Protein AF-A0A7J9H6I4-F1 (afdb_monomer_lite)

Sequence (127 aa):
MHTVRYFDGKTYEWVGISRQPNIIGKVKRTLGQFTPAQWDKDEWHPLLGPMRFVQVLSLCIVFLTVELNTFFLKFCLWIPPRNPVIVYRLILWWLIAIPTIREYNSYLQDREKSWSILLAFPCNLHC

Structure (mmCIF, N/CA/C/O backbone):
data_AF-A0A7J9H6I4-F1
#
_entry.id   AF-A0A7J9H6I4-F1
#
loop_
_atom_site.group_PDB
_atom_site.id
_atom_site.type_symbol
_atom_site.label_atom_id
_atom_site.label_alt_id
_atom_site.label_comp_id
_atom_site.label_asym_id
_atom_site.label_entity_id
_atom_site.label_seq_id
_atom_site.pdbx_PDB_ins_code
_atom_site.Cartn_x
_atom_site.Cartn_y
_atom_site.Cartn_z
_atom_site.occupancy
_atom_site.B_iso_or_equiv
_atom_site.auth_seq_id
_atom_site.auth_comp_id
_atom_site.auth_asym_id
_atom_site.auth_atom_id
_atom_site.pdbx_PDB_model_num
ATOM 1 N N . MET A 1 1 ? -1.060 -2.311 19.186 1.00 50.25 1 MET A N 1
ATOM 2 C CA . MET A 1 1 ? 0.062 -1.405 18.841 1.00 50.25 1 MET A CA 1
ATOM 3 C C . MET A 1 1 ? 0.120 -0.243 19.831 1.00 50.25 1 MET A C 1
ATOM 5 O O . MET A 1 1 ? -0.903 0.392 20.059 1.00 50.25 1 MET A O 1
ATOM 9 N N . HIS A 1 2 ? 1.280 0.021 20.443 1.00 58.66 2 HIS A N 1
ATOM 10 C CA . HIS A 1 2 ? 1.442 1.091 21.446 1.00 58.66 2 HIS A CA 1
ATOM 11 C C . HIS A 1 2 ? 1.433 2.505 20.846 1.00 58.66 2 HIS A C 1
ATOM 13 O O . HIS A 1 2 ? 0.939 3.430 21.482 1.00 58.66 2 HIS A O 1
ATOM 19 N N . THR A 1 3 ? 1.917 2.666 19.613 1.00 65.19 3 THR A N 1
ATOM 20 C CA . THR A 1 3 ? 1.934 3.945 18.886 1.00 65.19 3 THR A CA 1
ATOM 21 C C . THR A 1 3 ? 0.527 4.431 18.553 1.00 65.19 3 THR A C 1
ATOM 23 O O . THR A 1 3 ? 0.214 5.588 18.795 1.00 65.19 3 THR A O 1
ATOM 26 N N . VAL A 1 4 ? -0.359 3.538 18.104 1.00 63.16 4 VAL A N 1
ATOM 27 C CA . VAL A 1 4 ? -1.762 3.881 17.823 1.00 63.16 4 VAL A CA 1
ATOM 28 C C . VAL A 1 4 ? -2.471 4.366 19.089 1.00 63.16 4 VAL A C 1
ATOM 30 O O . VAL A 1 4 ? -3.096 5.414 19.051 1.00 63.16 4 VAL A O 1
ATOM 33 N N . ARG A 1 5 ? -2.275 3.702 20.245 1.00 61.12 5 ARG A N 1
ATOM 34 C CA . ARG A 1 5 ? -2.812 4.168 21.546 1.00 61.12 5 ARG A CA 1
ATOM 35 C C . ARG A 1 5 ? -2.235 5.514 21.998 1.00 61.12 5 ARG A C 1
ATOM 37 O O . ARG A 1 5 ? -2.900 6.228 22.732 1.00 61.12 5 ARG A O 1
ATOM 44 N N . TYR A 1 6 ? -1.007 5.848 21.599 1.00 64.12 6 TYR A N 1
ATOM 45 C CA . TYR A 1 6 ? -0.381 7.136 21.918 1.00 64.12 6 TYR A CA 1
ATOM 46 C C . TYR A 1 6 ? -1.003 8.298 21.126 1.00 64.12 6 TYR A C 1
ATOM 48 O O . TYR A 1 6 ? -1.068 9.419 21.632 1.00 64.12 6 TYR A O 1
ATOM 56 N N . PHE A 1 7 ? -1.475 8.024 19.906 1.00 63.31 7 PHE A N 1
ATOM 57 C CA . PHE A 1 7 ? -2.174 8.986 19.051 1.00 63.31 7 PHE A CA 1
ATOM 58 C C . PHE A 1 7 ? -3.706 8.981 19.225 1.00 63.31 7 PHE A C 1
ATOM 60 O O . PHE A 1 7 ? -4.370 9.896 18.741 1.00 63.31 7 PHE A O 1
ATOM 67 N N . ASP A 1 8 ? -4.260 7.988 19.926 1.00 59.12 8 ASP A N 1
ATOM 68 C CA . ASP A 1 8 ? -5.689 7.833 20.225 1.00 59.12 8 ASP A CA 1
ATOM 69 C C . ASP A 1 8 ? -6.115 8.876 21.281 1.00 59.12 8 ASP A C 1
ATOM 71 O O . ASP A 1 8 ? -6.071 8.642 22.488 1.00 59.12 8 ASP A O 1
ATOM 75 N N . GLY A 1 9 ? -6.457 10.081 20.821 1.00 56.75 9 GLY A N 1
ATOM 76 C CA . GLY A 1 9 ? -7.221 11.064 21.589 1.00 56.75 9 GLY A CA 1
ATOM 77 C C . GLY A 1 9 ? -6.460 11.805 22.690 1.00 56.75 9 GLY A C 1
ATOM 78 O O . GLY A 1 9 ? -6.724 11.638 23.879 1.00 56.75 9 GLY A O 1
ATOM 79 N N . LYS A 1 10 ? -5.607 12.763 22.311 1.00 58.50 10 LYS A N 1
ATOM 80 C CA . LYS A 1 10 ? -5.409 13.936 23.180 1.00 58.50 10 LYS A CA 1
ATOM 81 C C . LYS A 1 10 ? -6.640 14.828 23.023 1.00 58.50 10 LYS A C 1
ATOM 83 O O . LYS A 1 10 ? -6.856 15.383 21.953 1.00 58.50 10 LYS A O 1
ATOM 88 N N . THR A 1 11 ? -7.443 14.979 24.071 1.00 56.41 11 THR A N 1
ATOM 89 C CA . THR A 1 11 ? -8.536 15.961 24.102 1.00 56.41 11 THR A CA 1
ATOM 90 C C . THR A 1 11 ? -7.945 17.364 23.966 1.00 56.41 11 THR A C 1
ATOM 92 O O . THR A 1 11 ? -7.254 17.851 24.865 1.00 56.41 11 THR A O 1
ATOM 95 N N . TYR A 1 12 ? -8.153 18.002 22.815 1.00 56.16 12 TYR A N 1
ATOM 96 C CA . TYR A 1 12 ? -7.680 19.359 22.565 1.00 56.16 12 TYR A CA 1
ATOM 97 C C . TYR A 1 12 ? -8.689 20.363 23.128 1.00 56.16 12 TYR A C 1
ATOM 99 O O . TYR A 1 12 ? -9.798 20.483 22.617 1.00 56.16 12 TYR A O 1
ATOM 107 N N . GLU A 1 13 ? -8.298 21.120 24.155 1.00 58.62 13 GLU A N 1
ATOM 108 C CA . GLU A 1 13 ? -9.064 22.299 24.560 1.00 58.62 13 GLU A CA 1
ATOM 109 C C . GLU A 1 13 ? -8.889 23.419 23.526 1.00 58.62 13 GLU A C 1
ATOM 111 O O . GLU A 1 13 ? -7.771 23.881 23.238 1.00 58.62 13 GLU A O 1
ATOM 116 N N . TRP A 1 14 ? -10.012 23.861 22.963 1.00 56.34 14 TRP A N 1
ATOM 117 C CA . TRP A 1 14 ? -10.101 24.971 22.019 1.00 56.34 14 TRP A CA 1
ATOM 118 C C . TRP A 1 14 ? -9.984 26.310 22.757 1.00 56.34 14 TRP A C 1
ATOM 120 O O . TRP A 1 14 ? -10.953 27.039 22.933 1.00 56.34 14 TRP A O 1
ATOM 130 N N . VAL A 1 15 ? -8.777 26.640 23.215 1.00 61.78 15 VAL A N 1
ATOM 131 C CA . VAL A 1 15 ? -8.458 27.974 23.747 1.00 61.78 15 VAL A CA 1
ATOM 132 C C . VAL A 1 15 ? -7.918 28.883 22.640 1.00 61.78 15 VAL A C 1
ATOM 134 O O . VAL A 1 15 ? -7.150 28.444 21.782 1.00 61.78 15 VAL A O 1
ATOM 137 N N . GLY A 1 16 ? -8.308 30.161 22.665 1.00 60.78 16 GLY A N 1
ATOM 138 C CA . GLY A 1 16 ? -7.893 31.159 21.677 1.00 60.78 16 GLY A CA 1
ATOM 139 C C . GLY A 1 16 ? -6.370 31.336 21.582 1.00 60.78 16 GLY A C 1
ATOM 140 O O . GLY A 1 16 ? -5.650 31.271 22.579 1.00 60.78 16 GLY A O 1
ATOM 141 N N . ILE A 1 17 ? -5.885 31.606 20.364 1.00 61.41 17 ILE A N 1
ATOM 142 C CA . ILE A 1 17 ? -4.462 31.785 20.005 1.00 61.41 17 ILE A CA 1
ATOM 143 C C . ILE A 1 17 ? -3.736 32.847 20.846 1.00 61.41 17 ILE A C 1
ATOM 145 O O . ILE A 1 17 ? -2.522 32.752 21.030 1.00 61.41 17 ILE A O 1
ATOM 149 N N . SER A 1 18 ? -4.465 33.822 21.392 1.00 62.88 18 SER A N 1
ATOM 150 C CA . SER A 1 18 ? -3.914 34.894 22.228 1.00 62.88 18 SER A CA 1
ATOM 151 C C . SER A 1 18 ? -3.435 34.426 23.605 1.00 62.88 18 SER A C 1
ATOM 153 O O . SER A 1 18 ? -2.590 35.086 24.201 1.00 62.88 18 SER A O 1
ATOM 155 N N . ARG A 1 19 ? -3.925 33.285 24.112 1.00 64.38 19 ARG A N 1
ATOM 156 C CA . ARG A 1 19 ? -3.569 32.765 25.445 1.00 64.38 19 ARG A CA 1
ATOM 157 C C . ARG A 1 19 ? -2.311 31.888 25.475 1.00 64.38 19 ARG A C 1
ATOM 159 O O . ARG A 1 19 ? -1.923 31.475 26.560 1.00 64.38 19 ARG A O 1
ATOM 166 N N . GLN A 1 20 ? -1.678 31.582 24.336 1.00 61.81 20 GLN A N 1
ATOM 167 C CA . GLN A 1 20 ? -0.499 30.701 24.289 1.00 61.81 20 GLN A CA 1
ATOM 168 C C . GLN A 1 20 ? 0.812 31.519 24.266 1.00 61.81 20 GLN A C 1
ATOM 170 O O . GLN A 1 20 ? 1.167 32.044 23.207 1.00 61.81 20 GLN A O 1
ATOM 175 N N . PRO A 1 21 ? 1.569 31.603 25.380 1.00 64.81 21 PRO A N 1
ATOM 176 C CA . PRO A 1 21 ? 2.763 32.452 25.471 1.00 64.81 21 PRO A CA 1
ATOM 177 C C . PRO A 1 21 ? 3.995 31.860 24.770 1.00 64.81 21 PRO A C 1
ATOM 179 O O . PRO A 1 21 ? 4.954 32.576 24.504 1.00 64.81 21 PRO A O 1
ATOM 182 N N . ASN A 1 22 ? 3.991 30.558 24.459 1.00 72.88 22 ASN A N 1
ATOM 183 C CA . ASN A 1 22 ? 5.185 29.844 24.011 1.00 72.88 22 ASN A CA 1
ATOM 184 C C . ASN A 1 22 ? 5.139 29.494 22.512 1.00 72.88 22 ASN A C 1
ATOM 186 O O . ASN A 1 22 ? 4.183 28.870 22.042 1.00 72.88 22 ASN A O 1
ATOM 190 N N . ILE A 1 23 ? 6.201 29.832 21.767 1.00 73.62 23 ILE A N 1
ATOM 191 C CA . ILE A 1 23 ? 6.340 29.571 20.315 1.00 73.62 23 ILE A CA 1
ATOM 192 C C . ILE A 1 23 ? 6.273 28.064 20.013 1.00 73.62 23 ILE A C 1
ATOM 194 O O . ILE A 1 23 ? 5.608 27.644 19.066 1.00 73.62 23 ILE A O 1
ATOM 198 N N . ILE A 1 24 ? 6.851 27.235 20.887 1.00 71.88 24 ILE A N 1
ATOM 199 C CA . ILE A 1 24 ? 6.780 25.765 20.810 1.00 71.88 24 ILE A CA 1
ATOM 200 C C . ILE A 1 24 ? 5.321 25.279 20.883 1.00 71.88 24 ILE A C 1
ATOM 202 O O . ILE A 1 24 ? 4.928 24.338 20.193 1.00 71.88 24 ILE A O 1
ATOM 206 N N . GLY A 1 25 ? 4.481 25.962 21.667 1.00 70.88 25 GLY A N 1
ATOM 207 C CA . GLY A 1 25 ? 3.053 25.671 21.784 1.00 70.88 25 GLY A CA 1
ATOM 208 C C . GLY A 1 25 ? 2.240 26.044 20.540 1.00 70.88 25 GLY A C 1
ATOM 209 O O . GLY A 1 25 ? 1.176 25.459 20.333 1.00 70.88 25 GLY A O 1
ATOM 210 N N . LYS A 1 26 ? 2.733 26.979 19.712 1.00 73.88 26 LYS A N 1
ATOM 211 C CA . LYS A 1 26 ? 2.143 27.323 18.407 1.00 73.88 26 LYS A CA 1
ATOM 212 C C . LYS A 1 26 ? 2.505 26.274 17.356 1.00 73.88 26 LYS A C 1
ATOM 214 O O . LYS A 1 26 ? 1.605 25.708 16.746 1.00 73.88 26 LYS A O 1
ATOM 219 N N . VAL A 1 27 ? 3.789 25.923 17.239 1.00 76.94 27 VAL A N 1
ATOM 220 C CA . VAL A 1 27 ? 4.269 24.893 16.295 1.00 76.94 27 VAL A CA 1
ATOM 221 C C . VAL A 1 27 ? 3.628 23.533 16.578 1.00 76.94 27 VAL A C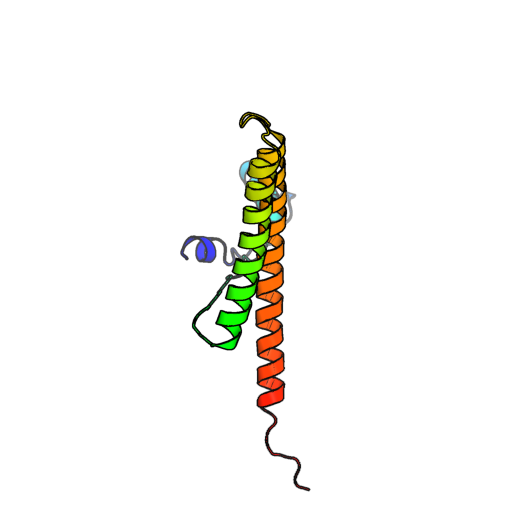 1
ATOM 223 O O . VAL A 1 27 ? 3.145 22.873 15.662 1.00 76.94 27 VAL A O 1
ATOM 226 N N . LYS A 1 28 ? 3.517 23.138 17.853 1.00 73.19 28 LYS A N 1
ATOM 227 C CA . LYS A 1 28 ? 2.846 21.889 18.245 1.00 73.19 28 LYS A CA 1
ATOM 228 C C . LYS A 1 28 ? 1.364 21.849 17.844 1.00 73.19 28 LYS A C 1
ATOM 230 O O . LYS A 1 28 ? 0.855 20.774 17.543 1.00 73.19 28 LYS A O 1
ATOM 235 N N . ARG A 1 29 ? 0.672 22.996 17.823 1.00 70.88 29 ARG A N 1
ATOM 236 C CA . ARG A 1 29 ? -0.724 23.090 17.359 1.00 70.88 29 ARG A CA 1
ATOM 237 C C . ARG A 1 29 ? -0.828 23.010 15.844 1.00 70.88 29 ARG A C 1
ATOM 239 O O . ARG A 1 29 ? -1.669 22.268 15.359 1.00 70.88 29 ARG A O 1
ATOM 246 N N . THR A 1 30 ? 0.042 23.705 15.116 1.00 74.12 30 THR A N 1
ATOM 247 C CA . THR A 1 30 ? 0.092 23.620 13.650 1.00 74.12 30 THR A CA 1
ATOM 248 C C . THR A 1 30 ? 0.378 22.188 13.199 1.00 74.12 30 THR A C 1
ATOM 250 O O . THR A 1 30 ? -0.339 21.653 12.365 1.00 74.12 30 THR A O 1
ATOM 253 N N . LEU A 1 31 ? 1.340 21.508 13.829 1.00 73.81 31 LEU A N 1
ATOM 254 C CA . LEU A 1 31 ? 1.617 20.092 13.557 1.00 73.81 31 LEU A CA 1
ATOM 255 C C . LEU A 1 31 ? 0.445 19.173 13.944 1.00 73.81 31 LEU A C 1
ATOM 257 O O . LEU A 1 31 ? 0.176 18.190 13.257 1.00 73.81 31 LEU A O 1
ATOM 261 N N . GLY A 1 32 ? -0.285 19.513 15.010 1.00 68.44 32 GLY A N 1
ATOM 262 C CA . GLY A 1 32 ? -1.508 18.815 15.407 1.00 68.44 32 GLY A CA 1
ATOM 263 C C . GLY A 1 32 ? -2.680 19.006 14.439 1.00 68.44 32 GLY A C 1
ATOM 264 O O . GLY A 1 32 ? -3.520 18.126 14.366 1.00 68.44 32 GLY A O 1
ATOM 265 N N . GLN A 1 33 ? -2.731 20.100 13.673 1.00 68.00 33 GLN A N 1
ATOM 266 C CA . GLN A 1 33 ? -3.747 20.311 12.630 1.00 68.00 33 GLN A CA 1
ATOM 267 C C . GLN A 1 33 ? -3.466 19.488 11.368 1.00 68.00 33 GLN A C 1
ATOM 269 O O . GLN A 1 33 ? -4.397 19.077 10.685 1.00 68.00 33 GLN A O 1
ATOM 274 N N . PHE A 1 34 ? -2.190 19.228 11.070 1.00 66.44 34 PHE A N 1
ATOM 275 C CA . PHE A 1 34 ? -1.786 18.345 9.972 1.00 66.44 34 PHE A CA 1
ATOM 276 C C . PHE A 1 34 ? -1.847 16.856 10.336 1.00 66.44 34 PHE A C 1
ATOM 278 O O . PHE A 1 34 ? -1.695 16.005 9.463 1.00 66.44 34 PHE A O 1
ATOM 285 N N . THR A 1 35 ? -2.071 16.533 11.611 1.00 68.50 35 THR A N 1
ATOM 286 C CA . THR A 1 35 ? -2.239 15.157 12.082 1.00 68.50 35 THR A CA 1
ATOM 287 C C . THR A 1 35 ? -3.732 14.893 12.299 1.00 68.50 35 THR A C 1
ATOM 289 O O . THR A 1 35 ? -4.389 15.702 12.953 1.00 68.50 35 THR A O 1
ATOM 292 N N . PRO A 1 36 ? -4.303 13.794 11.779 1.00 64.31 36 PRO A N 1
ATOM 293 C CA . PRO A 1 36 ? -5.716 13.488 11.984 1.00 64.31 36 PRO A CA 1
ATOM 294 C C . PRO A 1 36 ? -6.045 13.342 13.479 1.00 64.31 36 PRO A C 1
ATOM 296 O O . PRO A 1 36 ? -5.243 12.825 14.257 1.00 64.31 36 PRO A O 1
ATOM 299 N N . ALA A 1 37 ? -7.238 13.803 13.874 1.00 63.53 37 ALA A N 1
ATOM 300 C CA . ALA A 1 37 ? -7.689 13.835 15.271 1.00 63.53 37 ALA A CA 1
ATOM 301 C C . ALA A 1 37 ? -7.836 12.440 15.904 1.00 63.53 37 ALA A C 1
ATOM 303 O O . ALA A 1 37 ? -7.747 12.295 17.122 1.00 63.53 37 ALA A O 1
ATOM 304 N N . GLN A 1 38 ? -8.036 11.422 15.071 1.00 62.56 38 GLN A N 1
ATOM 305 C CA . GLN A 1 38 ? -8.090 10.024 15.457 1.00 62.56 38 GLN A CA 1
ATOM 306 C C . GLN A 1 38 ? -7.309 9.219 14.421 1.00 62.56 38 GLN A C 1
ATOM 308 O O . GLN A 1 38 ? -7.519 9.368 13.217 1.00 62.56 38 GLN A O 1
ATOM 313 N N . TRP A 1 39 ? -6.398 8.374 14.894 1.00 63.69 39 TRP A N 1
ATOM 314 C CA . TRP A 1 39 ? -5.751 7.370 14.060 1.00 63.69 39 TRP A CA 1
ATOM 315 C C . TRP A 1 39 ? -6.574 6.096 14.142 1.00 63.69 39 TRP A C 1
ATOM 317 O O . TRP A 1 39 ? -6.640 5.471 15.200 1.00 63.69 39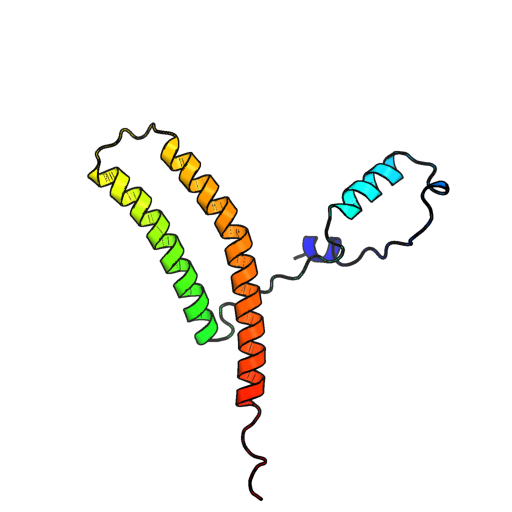 TRP A O 1
ATOM 327 N N . ASP A 1 40 ? -7.232 5.744 13.040 1.00 65.19 40 ASP A N 1
ATOM 328 C CA . ASP A 1 40 ? -8.085 4.562 13.015 1.00 65.19 40 ASP A CA 1
ATOM 329 C C . ASP A 1 40 ? -7.260 3.280 13.175 1.00 65.19 40 ASP A C 1
ATOM 331 O O . ASP A 1 40 ? -6.146 3.160 12.648 1.00 65.19 40 ASP A O 1
ATOM 335 N N . LYS A 1 41 ? -7.792 2.325 13.941 1.00 64.00 41 LYS A N 1
ATOM 336 C CA . LYS A 1 41 ? -7.132 1.037 14.172 1.00 64.00 41 LYS A CA 1
ATOM 337 C C . LYS A 1 41 ? -7.391 0.158 12.956 1.00 64.00 41 LYS A C 1
ATOM 339 O O . LYS A 1 41 ? -8.441 -0.465 12.855 1.00 64.00 41 LYS A O 1
ATOM 344 N N . ASP A 1 42 ? -6.419 0.099 12.049 1.00 64.50 42 ASP A N 1
ATOM 345 C CA . ASP A 1 42 ? -6.462 -0.794 10.888 1.00 64.50 42 ASP A CA 1
ATOM 346 C C . ASP A 1 42 ? -6.334 -2.265 11.348 1.00 64.50 42 ASP A C 1
ATOM 348 O O . ASP A 1 42 ? -5.256 -2.864 11.338 1.00 64.50 42 ASP A O 1
ATOM 352 N N . GLU A 1 43 ? -7.438 -2.855 11.811 1.00 72.56 43 GLU A N 1
ATOM 353 C CA . GLU A 1 43 ? -7.533 -4.266 12.199 1.00 72.56 43 GLU A CA 1
ATOM 354 C C . GLU A 1 43 ? -7.852 -5.133 10.973 1.00 72.56 43 GLU A C 1
ATOM 356 O O . GLU A 1 43 ? -8.973 -5.155 10.468 1.00 72.56 43 GLU A O 1
ATOM 361 N N . TRP A 1 44 ? -6.841 -5.849 10.474 1.00 68.31 44 TRP A N 1
ATOM 362 C CA . TRP A 1 44 ? -6.926 -6.595 9.210 1.00 68.31 44 TRP A CA 1
ATOM 363 C C . TRP A 1 44 ? -7.451 -8.025 9.326 1.00 68.31 44 TRP A C 1
ATOM 365 O O . TRP A 1 44 ? -7.847 -8.592 8.316 1.00 68.31 44 TRP A O 1
ATOM 375 N N . HIS A 1 45 ? -7.443 -8.619 10.526 1.00 71.44 45 HIS A N 1
ATOM 376 C CA . HIS A 1 45 ? -8.098 -9.896 10.853 1.00 71.44 45 HIS A CA 1
ATOM 377 C C . HIS A 1 45 ? -8.233 -10.922 9.687 1.00 71.44 45 HIS A C 1
ATOM 379 O O . HIS A 1 45 ? -9.335 -11.410 9.413 1.00 71.44 45 HIS A O 1
ATOM 385 N N . PRO A 1 46 ? -7.130 -11.283 8.993 1.00 64.50 46 PRO A N 1
ATOM 386 C CA . PRO A 1 46 ? -7.194 -11.925 7.672 1.00 64.50 46 PRO A CA 1
ATOM 387 C C . PRO A 1 46 ? -7.646 -13.391 7.715 1.00 64.50 46 PRO A C 1
ATOM 389 O O . PRO A 1 46 ? -8.084 -13.935 6.706 1.00 64.50 46 PRO A O 1
ATOM 392 N N . LEU A 1 47 ? -7.548 -14.031 8.884 1.00 69.50 47 LEU A N 1
ATOM 393 C CA . LEU A 1 47 ? -7.871 -15.445 9.101 1.00 69.50 47 LEU A CA 1
ATOM 394 C C . LEU A 1 47 ? -9.229 -15.663 9.783 1.00 69.50 47 LEU A C 1
ATOM 396 O O . LEU A 1 47 ? -9.625 -16.803 9.998 1.00 69.50 47 LEU A O 1
ATOM 400 N N . LEU A 1 48 ? -9.949 -14.591 10.130 1.00 69.81 48 LEU A N 1
ATOM 401 C CA . LEU A 1 48 ? -11.221 -14.685 10.859 1.00 69.81 48 LEU A CA 1
ATOM 402 C C . LEU A 1 48 ? -12.399 -15.142 9.980 1.00 69.81 48 LEU A C 1
ATOM 404 O O . LEU A 1 48 ? -13.463 -15.444 10.508 1.00 69.81 48 LEU A O 1
ATOM 408 N N . GLY A 1 49 ? -12.214 -15.258 8.659 1.00 75.12 49 GLY A N 1
ATOM 409 C CA . GLY A 1 49 ? -13.210 -15.854 7.771 1.00 75.12 49 GLY A CA 1
ATOM 410 C C . GLY A 1 49 ? -12.634 -16.301 6.420 1.00 75.12 49 GLY A C 1
ATOM 411 O O . GLY A 1 49 ? -11.774 -15.613 5.866 1.00 75.12 49 GLY A O 1
ATOM 412 N N . PRO A 1 50 ? -13.123 -17.415 5.841 1.00 76.75 50 PRO A N 1
ATOM 413 C CA . PRO A 1 50 ? -12.612 -17.949 4.576 1.00 76.75 50 PRO A CA 1
ATOM 414 C C . PRO A 1 50 ? -12.805 -16.980 3.397 1.00 76.75 50 PRO A C 1
ATOM 416 O O . PRO A 1 50 ? -11.922 -16.860 2.553 1.00 76.75 50 PRO A O 1
ATOM 419 N N . MET A 1 51 ? -13.909 -16.223 3.364 1.00 77.38 51 MET A N 1
ATOM 420 C CA . MET A 1 51 ? -14.149 -15.211 2.321 1.00 77.38 51 MET A CA 1
ATOM 421 C C . MET A 1 51 ? -13.184 -14.023 2.414 1.00 77.38 51 MET A C 1
ATOM 423 O O . MET A 1 51 ? -12.694 -13.554 1.388 1.00 77.38 51 MET A O 1
ATOM 427 N N . ARG A 1 52 ? -12.850 -13.579 3.635 1.00 77.31 52 ARG A N 1
ATOM 428 C CA . ARG A 1 52 ? -11.845 -12.528 3.857 1.00 77.31 52 ARG A CA 1
ATOM 429 C C . ARG A 1 52 ? -10.469 -12.977 3.379 1.00 77.31 52 ARG A C 1
ATOM 431 O O . ARG A 1 52 ? -9.780 -12.220 2.702 1.00 77.31 52 ARG A O 1
ATOM 438 N N . PHE A 1 53 ? -10.101 -14.225 3.663 1.00 83.31 53 PHE A N 1
ATOM 439 C CA . PHE A 1 53 ? -8.831 -14.783 3.209 1.00 83.31 53 PHE A CA 1
ATOM 440 C C . PHE A 1 53 ? -8.711 -14.766 1.679 1.00 83.31 53 PHE A C 1
ATOM 442 O O . PHE A 1 53 ? -7.699 -14.305 1.156 1.00 83.31 53 PHE A O 1
ATOM 449 N N . VAL A 1 54 ? -9.757 -15.180 0.953 1.00 84.56 54 VAL A N 1
ATOM 450 C CA . VAL A 1 54 ? -9.770 -15.152 -0.522 1.00 84.56 54 VAL A CA 1
ATOM 451 C C . VAL A 1 54 ? -9.651 -13.723 -1.067 1.00 84.56 54 VAL A C 1
ATOM 453 O O . VAL A 1 54 ? -8.906 -13.497 -2.017 1.00 84.56 54 VAL A O 1
ATOM 456 N N . GLN A 1 55 ? -10.326 -12.749 -0.452 1.00 83.12 55 GLN A N 1
ATOM 457 C CA . GLN A 1 55 ? -10.281 -11.339 -0.865 1.00 83.12 55 GLN A CA 1
ATOM 458 C C . GLN A 1 55 ? -8.913 -10.681 -0.639 1.00 83.12 55 GLN A C 1
ATOM 460 O O . GLN A 1 55 ? -8.480 -9.849 -1.443 1.00 83.12 55 GLN A O 1
ATOM 465 N N . VAL A 1 56 ? -8.228 -11.030 0.451 1.00 85.81 56 VAL A N 1
ATOM 466 C CA . VAL A 1 56 ? -6.853 -10.575 0.708 1.00 85.81 56 VAL A CA 1
ATOM 467 C C . VAL A 1 56 ? -5.888 -11.281 -0.246 1.00 85.81 56 VAL A C 1
ATOM 469 O O . VAL A 1 56 ? -5.032 -10.634 -0.848 1.00 85.81 56 VAL A O 1
ATOM 472 N N . LEU A 1 57 ? -6.074 -12.586 -0.464 1.00 88.44 57 LEU A N 1
ATOM 473 C CA . LEU A 1 57 ? -5.262 -13.375 -1.387 1.00 88.44 57 LEU A CA 1
ATOM 474 C C . LEU A 1 57 ? -5.353 -12.845 -2.825 1.00 88.44 57 LEU A C 1
ATOM 476 O O . LEU A 1 57 ? -4.325 -12.718 -3.489 1.00 88.44 57 LEU A O 1
ATOM 480 N N . SER A 1 58 ? -6.546 -12.470 -3.297 1.00 87.31 58 SER A N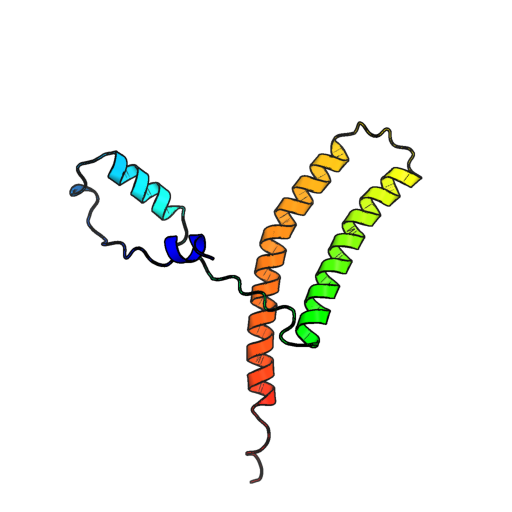 1
ATOM 481 C CA . SER A 1 58 ? -6.705 -11.871 -4.627 1.00 87.31 58 SER A CA 1
ATOM 482 C C . SER A 1 58 ? -5.960 -10.542 -4.757 1.00 87.31 58 SER A C 1
ATOM 484 O O . SER A 1 58 ? -5.343 -10.296 -5.792 1.00 87.31 58 SER A O 1
ATOM 486 N N . LEU A 1 59 ? -5.950 -9.712 -3.705 1.00 87.81 59 LEU A N 1
ATOM 487 C CA . LEU A 1 59 ? -5.182 -8.463 -3.698 1.00 87.81 59 LEU A CA 1
ATOM 488 C C . LEU A 1 59 ? -3.675 -8.747 -3.796 1.00 87.81 59 LEU A C 1
ATOM 490 O O . LEU A 1 59 ? -2.989 -8.130 -4.612 1.00 87.81 59 LEU A O 1
ATOM 494 N N . CYS A 1 60 ? -3.168 -9.725 -3.039 1.00 87.88 60 CYS A N 1
ATOM 495 C CA . CYS A 1 60 ? -1.767 -10.146 -3.117 1.00 87.88 60 CYS A CA 1
ATOM 496 C C . CYS A 1 60 ? -1.387 -10.652 -4.518 1.00 87.88 60 CYS A C 1
ATOM 498 O O . CYS A 1 60 ? -0.338 -10.274 -5.037 1.00 87.88 60 CYS A O 1
ATOM 500 N N . ILE A 1 61 ? -2.239 -11.462 -5.156 1.00 91.00 61 ILE A N 1
ATOM 501 C CA . ILE A 1 61 ? -1.985 -12.002 -6.502 1.00 91.00 61 ILE A CA 1
ATOM 502 C C . ILE A 1 61 ? -1.901 -10.882 -7.544 1.00 91.00 61 ILE A C 1
ATOM 504 O O . ILE A 1 61 ? -1.002 -10.903 -8.387 1.00 91.00 61 ILE A O 1
ATOM 508 N N . VAL A 1 62 ? -2.795 -9.889 -7.489 1.00 88.88 62 VAL A N 1
ATOM 509 C CA . VAL A 1 62 ? -2.772 -8.748 -8.420 1.00 88.88 62 VAL A CA 1
ATOM 510 C C . VAL A 1 62 ? -1.469 -7.960 -8.272 1.00 88.88 62 VAL A C 1
ATOM 512 O O . VAL A 1 62 ? -0.802 -7.699 -9.275 1.00 88.88 62 VAL A O 1
ATOM 515 N N . PHE A 1 63 ? -1.058 -7.648 -7.039 1.00 85.38 63 PHE A N 1
ATOM 516 C CA . PHE A 1 63 ? 0.208 -6.953 -6.782 1.00 85.38 63 PHE A CA 1
ATOM 517 C C . PHE A 1 63 ? 1.419 -7.740 -7.288 1.00 85.38 63 PHE A C 1
ATOM 519 O O . PHE A 1 63 ? 2.231 -7.202 -8.043 1.00 85.38 63 PHE A O 1
ATOM 526 N N . LEU A 1 64 ? 1.497 -9.030 -6.954 1.00 88.06 64 LEU A N 1
ATOM 527 C CA . LEU A 1 64 ? 2.577 -9.909 -7.407 1.00 88.06 64 LEU A CA 1
ATOM 528 C C . LEU A 1 64 ? 2.616 -10.025 -8.933 1.00 88.06 64 LEU A C 1
ATOM 530 O O . LEU A 1 64 ? 3.695 -10.063 -9.517 1.00 88.06 64 LEU A O 1
ATOM 534 N N . THR A 1 65 ? 1.460 -10.022 -9.598 1.00 88.31 65 THR A N 1
ATOM 535 C CA . THR A 1 65 ? 1.384 -10.056 -11.065 1.00 88.31 65 THR A CA 1
ATOM 536 C C . THR A 1 65 ? 1.925 -8.768 -11.686 1.00 88.31 65 THR A C 1
ATOM 538 O O . THR A 1 65 ? 2.649 -8.827 -12.681 1.00 88.31 65 THR A O 1
ATOM 541 N N . VAL A 1 66 ? 1.615 -7.599 -11.114 1.00 84.81 66 VAL A N 1
ATOM 542 C CA . VAL A 1 66 ? 2.142 -6.304 -11.586 1.00 84.81 66 VAL A CA 1
ATOM 543 C C . VAL A 1 66 ? 3.660 -6.240 -11.420 1.00 84.81 66 VAL A C 1
ATOM 545 O O . VAL A 1 66 ? 4.365 -5.800 -12.339 1.00 84.81 66 VAL A O 1
ATOM 548 N N . GLU A 1 67 ? 4.177 -6.710 -10.286 1.00 82.00 67 GLU A N 1
ATOM 549 C CA . GLU A 1 67 ? 5.617 -6.795 -10.043 1.00 82.00 67 GLU A CA 1
ATOM 550 C C . GLU A 1 67 ? 6.284 -7.768 -11.018 1.00 82.00 67 GLU A C 1
ATOM 552 O O . GLU A 1 67 ? 7.214 -7.378 -11.732 1.00 82.00 67 GLU A O 1
ATOM 557 N N . LEU A 1 68 ? 5.751 -8.986 -11.147 1.00 84.69 68 LEU A N 1
ATOM 558 C CA . LEU A 1 68 ? 6.277 -10.016 -12.039 1.00 84.69 68 LEU A CA 1
ATOM 559 C C . LEU A 1 68 ? 6.292 -9.556 -13.500 1.00 84.69 68 LEU A C 1
ATOM 561 O O . LEU A 1 68 ? 7.304 -9.735 -14.173 1.00 84.69 68 LEU A O 1
ATOM 565 N N . ASN A 1 69 ? 5.236 -8.892 -13.981 1.00 80.88 69 ASN A N 1
ATOM 566 C CA . ASN A 1 69 ? 5.200 -8.331 -15.337 1.00 80.88 69 ASN A CA 1
ATOM 567 C C . ASN A 1 69 ? 6.337 -7.327 -15.577 1.00 80.88 69 ASN A C 1
ATOM 569 O O . ASN A 1 69 ? 6.930 -7.292 -16.654 1.00 80.88 69 ASN A O 1
ATOM 573 N N . THR A 1 70 ? 6.674 -6.519 -14.568 1.00 73.88 70 THR A N 1
ATOM 574 C CA . THR A 1 70 ? 7.784 -5.553 -14.648 1.00 73.88 70 THR A CA 1
ATOM 575 C C . THR A 1 70 ? 9.130 -6.255 -14.798 1.00 73.88 70 THR A C 1
ATOM 577 O O . THR A 1 70 ? 9.966 -5.831 -15.600 1.00 73.88 70 THR A O 1
ATOM 580 N N . PHE A 1 71 ? 9.333 -7.338 -14.047 1.00 71.06 71 PHE A N 1
ATOM 581 C CA . PHE A 1 71 ? 10.549 -8.144 -14.125 1.00 71.06 71 PHE A CA 1
ATOM 582 C C . PHE A 1 71 ? 10.631 -8.943 -15.430 1.00 71.06 71 PHE A C 1
ATOM 584 O O . PHE A 1 71 ? 11.702 -9.019 -16.033 1.00 71.06 71 PHE A O 1
ATOM 591 N N . PHE A 1 72 ? 9.505 -9.471 -15.906 1.00 70.62 72 PHE A N 1
ATOM 592 C CA . PHE A 1 72 ? 9.436 -10.285 -17.116 1.00 70.62 72 PHE A CA 1
ATOM 593 C C . PHE A 1 72 ? 9.719 -9.465 -18.383 1.00 70.62 72 PHE A C 1
ATOM 595 O O . PHE A 1 72 ? 10.547 -9.855 -19.204 1.00 70.62 72 PHE A O 1
ATOM 602 N N . LEU A 1 73 ? 9.132 -8.267 -18.499 1.00 68.00 73 LEU A N 1
ATOM 603 C CA . LEU A 1 73 ? 9.413 -7.334 -19.600 1.00 68.00 73 LEU A CA 1
ATOM 604 C C . LEU A 1 73 ? 10.890 -6.899 -19.629 1.00 68.00 73 LEU A C 1
ATOM 606 O O . LEU A 1 73 ? 11.464 -6.746 -20.706 1.00 68.00 73 LEU A O 1
ATOM 610 N N . LYS A 1 74 ? 11.533 -6.753 -18.460 1.00 65.94 74 LYS A N 1
ATOM 611 C CA . LYS A 1 74 ? 12.976 -6.470 -18.364 1.00 65.94 74 LYS A CA 1
ATOM 612 C C . LYS A 1 74 ? 13.826 -7.637 -18.881 1.00 65.94 74 LYS A C 1
ATOM 614 O O . LYS A 1 74 ? 14.851 -7.391 -19.513 1.00 65.94 74 LYS A O 1
ATOM 619 N N . PHE A 1 75 ? 13.407 -8.875 -18.611 1.00 64.62 75 PHE A N 1
ATOM 620 C CA . PHE A 1 75 ? 14.099 -10.087 -19.054 1.00 64.62 75 PHE A CA 1
ATOM 621 C C . PHE A 1 75 ? 13.991 -10.284 -20.573 1.00 64.62 75 PHE A C 1
ATOM 623 O O . PHE A 1 75 ? 15.008 -10.490 -21.231 1.00 64.62 75 PHE A O 1
ATOM 630 N N . CYS A 1 76 ? 12.792 -10.145 -21.150 1.00 68.81 76 CYS A N 1
ATOM 631 C CA . CYS A 1 76 ? 12.590 -10.305 -22.595 1.00 68.81 76 CYS A CA 1
ATOM 632 C C . CYS A 1 76 ? 13.236 -9.193 -23.437 1.00 68.81 76 CYS A C 1
ATOM 634 O O . CYS A 1 76 ? 13.658 -9.460 -24.558 1.00 68.81 76 CYS A O 1
ATOM 636 N N . LEU A 1 77 ? 13.320 -7.958 -22.926 1.00 66.88 77 LEU A N 1
ATOM 637 C CA . LEU A 1 77 ? 13.789 -6.804 -23.705 1.00 66.88 77 LEU A CA 1
ATOM 638 C C . LEU A 1 77 ? 15.310 -6.544 -23.598 1.00 66.88 77 LEU A C 1
ATOM 640 O O . LEU A 1 77 ? 15.776 -5.528 -24.100 1.00 66.88 77 LEU A O 1
ATOM 644 N N . TRP A 1 78 ? 16.089 -7.428 -22.951 1.00 65.19 78 TRP A N 1
ATOM 645 C CA . TRP A 1 78 ? 17.551 -7.299 -22.749 1.00 65.19 78 TRP A CA 1
ATOM 646 C C . TRP A 1 78 ? 17.991 -5.870 -22.348 1.00 65.19 78 TRP A C 1
ATOM 648 O O . TRP A 1 78 ? 18.987 -5.330 -22.827 1.00 65.19 78 TRP A O 1
ATOM 658 N N . ILE A 1 79 ? 17.228 -5.196 -21.479 1.00 63.94 79 ILE A N 1
ATOM 659 C CA . ILE A 1 79 ? 17.569 -3.831 -21.059 1.00 63.94 79 ILE A CA 1
ATOM 660 C C . ILE A 1 79 ? 18.684 -3.892 -19.996 1.00 63.94 79 ILE A C 1
ATOM 662 O O . ILE A 1 79 ? 18.539 -4.616 -19.003 1.00 63.94 79 ILE A O 1
ATOM 666 N N . PRO A 1 80 ? 19.784 -3.119 -20.127 1.00 61.91 80 PRO A N 1
ATOM 667 C CA . PRO A 1 80 ? 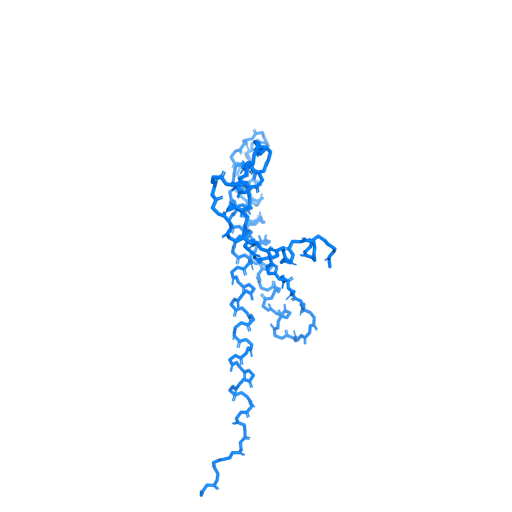20.855 -3.127 -19.139 1.00 61.91 80 PRO A CA 1
ATOM 668 C C . PRO A 1 80 ? 20.323 -2.695 -17.756 1.00 61.91 80 PRO A C 1
ATOM 670 O O . PRO A 1 80 ? 19.500 -1.777 -17.656 1.00 61.91 80 PRO A O 1
ATOM 673 N N . PRO A 1 81 ? 20.782 -3.328 -16.660 1.00 59.25 81 PRO A N 1
ATOM 674 C CA . PRO A 1 81 ? 20.173 -3.230 -15.329 1.00 59.25 81 PRO A CA 1
ATOM 675 C C . PRO A 1 81 ? 20.268 -1.851 -14.653 1.00 59.25 81 PRO A C 1
ATOM 677 O O . PRO A 1 81 ? 19.673 -1.671 -13.594 1.00 59.25 81 PRO A O 1
ATOM 680 N N . ARG A 1 82 ? 20.962 -0.882 -15.263 1.00 61.06 82 ARG A N 1
ATOM 681 C CA . ARG A 1 82 ? 21.237 0.464 -14.726 1.00 61.06 82 ARG A CA 1
ATOM 682 C C . ARG A 1 82 ? 20.176 1.527 -15.043 1.00 61.06 82 ARG A C 1
ATOM 684 O O . ARG A 1 82 ? 20.386 2.694 -14.735 1.00 61.06 82 ARG A O 1
ATOM 691 N N . ASN A 1 83 ? 19.055 1.152 -15.655 1.00 67.62 83 ASN A N 1
ATOM 692 C CA . ASN A 1 83 ? 18.018 2.110 -16.036 1.00 67.62 83 ASN A CA 1
ATOM 693 C C . ASN A 1 83 ? 17.113 2.489 -14.842 1.00 67.62 83 ASN A C 1
ATOM 695 O O . ASN A 1 83 ? 16.398 1.624 -14.327 1.00 67.62 83 ASN A O 1
ATOM 699 N N . PRO A 1 84 ? 17.072 3.772 -14.425 1.00 73.31 84 PRO A N 1
ATOM 700 C CA . PRO A 1 84 ? 16.323 4.216 -13.244 1.00 73.31 84 PRO A CA 1
ATOM 701 C C . PRO A 1 84 ? 14.797 4.185 -13.432 1.00 73.31 84 PRO A C 1
ATOM 703 O O . PRO A 1 84 ? 14.055 4.249 -12.458 1.00 73.31 84 PRO A O 1
ATOM 706 N N . VAL A 1 85 ? 14.309 4.021 -14.667 1.00 77.62 85 VAL A N 1
ATOM 707 C CA . VAL A 1 85 ? 12.875 3.954 -15.010 1.00 77.62 85 VAL A CA 1
ATOM 708 C C . VAL A 1 85 ? 12.132 2.879 -14.208 1.00 77.62 85 VAL A C 1
ATOM 710 O O . VAL A 1 85 ? 11.007 3.101 -13.766 1.00 77.62 85 VAL A O 1
ATOM 713 N N . ILE A 1 86 ? 12.773 1.733 -13.956 1.00 76.44 86 ILE A N 1
ATOM 714 C CA . ILE A 1 86 ? 12.177 0.644 -13.166 1.00 76.44 86 ILE A CA 1
ATOM 715 C C . ILE A 1 86 ? 12.015 1.059 -11.698 1.00 76.44 86 ILE A C 1
ATOM 717 O O . ILE A 1 86 ? 10.998 0.747 -11.085 1.00 76.44 86 ILE A O 1
ATOM 721 N N . VAL A 1 87 ? 12.987 1.795 -11.153 1.00 79.88 87 VAL A N 1
ATOM 722 C CA . VAL A 1 87 ? 12.957 2.286 -9.768 1.00 79.88 87 VAL A CA 1
ATOM 723 C C . VAL A 1 87 ? 11.868 3.344 -9.606 1.00 79.88 87 VAL A C 1
ATOM 725 O O . VAL A 1 87 ? 11.064 3.248 -8.683 1.00 79.88 87 VAL A O 1
ATOM 728 N N . TYR A 1 88 ? 11.773 4.297 -10.540 1.00 85.12 88 TYR A N 1
ATOM 729 C CA . TYR A 1 88 ? 10.694 5.290 -10.541 1.00 85.12 88 TYR A CA 1
ATOM 730 C C . TYR A 1 88 ? 9.315 4.638 -10.627 1.00 85.12 88 TYR A C 1
ATOM 732 O O . TYR A 1 88 ? 8.409 5.024 -9.891 1.00 85.12 88 TYR A O 1
ATOM 740 N N . ARG A 1 89 ? 9.167 3.611 -11.474 1.00 84.19 89 ARG A N 1
ATOM 741 C CA . ARG A 1 89 ? 7.932 2.831 -11.554 1.00 84.19 89 ARG A CA 1
ATOM 742 C C . ARG A 1 89 ? 7.614 2.171 -10.208 1.00 84.19 89 ARG A C 1
ATOM 744 O O . ARG A 1 89 ? 6.490 2.314 -9.743 1.00 84.19 89 ARG A O 1
ATOM 751 N N . LEU A 1 90 ? 8.571 1.490 -9.574 1.00 83.12 90 LEU A N 1
ATOM 752 C CA . LEU A 1 90 ? 8.361 0.832 -8.276 1.00 83.12 90 LEU A CA 1
ATOM 753 C C . LEU A 1 90 ? 7.901 1.821 -7.198 1.00 83.12 90 LEU A C 1
ATOM 755 O O . LEU A 1 90 ? 6.942 1.544 -6.486 1.00 83.12 90 LEU A O 1
ATOM 759 N N . ILE A 1 91 ? 8.548 2.987 -7.118 1.00 86.75 91 ILE A N 1
ATOM 760 C CA . ILE A 1 91 ? 8.194 4.037 -6.154 1.00 86.75 91 ILE A CA 1
ATOM 761 C C . ILE A 1 91 ? 6.777 4.553 -6.418 1.00 86.75 91 ILE A C 1
ATOM 763 O O . ILE A 1 91 ? 5.990 4.681 -5.485 1.00 86.75 91 ILE A O 1
ATOM 767 N N . LEU A 1 92 ? 6.427 4.813 -7.680 1.00 87.44 92 LEU A N 1
ATOM 768 C CA . LEU A 1 92 ? 5.092 5.283 -8.047 1.00 87.44 92 LEU A CA 1
ATOM 769 C C . LEU A 1 92 ? 4.016 4.249 -7.686 1.00 87.44 92 LEU A C 1
ATOM 771 O O . LEU A 1 92 ? 3.018 4.603 -7.061 1.00 87.44 92 LEU A O 1
ATOM 775 N N . TRP A 1 93 ? 4.231 2.972 -8.018 1.00 85.81 93 TRP A N 1
ATOM 776 C CA . TRP A 1 93 ? 3.302 1.898 -7.649 1.00 85.81 93 TRP A CA 1
ATOM 777 C C . TRP A 1 93 ? 3.199 1.720 -6.133 1.00 85.81 93 TRP A C 1
ATOM 779 O O . TRP A 1 93 ? 2.099 1.516 -5.629 1.00 85.81 93 TRP A O 1
ATOM 789 N N . TRP A 1 94 ? 4.303 1.869 -5.397 1.00 85.81 94 TRP A N 1
ATOM 790 C CA . TRP A 1 94 ? 4.314 1.803 -3.936 1.00 85.81 94 TRP A CA 1
ATOM 791 C C . TRP A 1 94 ? 3.504 2.938 -3.292 1.00 85.81 94 TRP A C 1
ATOM 793 O O . TRP A 1 94 ? 2.705 2.690 -2.390 1.00 85.81 94 TRP A O 1
ATOM 803 N N . LEU A 1 95 ? 3.631 4.169 -3.801 1.00 89.31 95 LEU A N 1
ATOM 804 C CA . LEU A 1 95 ? 2.857 5.318 -3.315 1.00 89.31 95 LEU A CA 1
ATOM 805 C C . LEU A 1 95 ? 1.349 5.166 -3.558 1.00 89.31 95 LEU A C 1
ATOM 807 O O . LEU A 1 95 ? 0.561 5.608 -2.727 1.00 89.31 95 LEU A O 1
ATOM 811 N N . ILE A 1 96 ? 0.941 4.531 -4.662 1.00 88.12 96 ILE A N 1
ATOM 812 C CA . ILE A 1 96 ? -0.475 4.249 -4.965 1.00 88.12 96 ILE A CA 1
ATOM 813 C C . ILE A 1 96 ? -0.983 3.041 -4.165 1.00 88.12 96 ILE A C 1
ATOM 815 O O . ILE A 1 96 ? -2.149 3.007 -3.764 1.00 88.12 96 ILE A O 1
ATOM 819 N N . ALA A 1 97 ? -0.124 2.059 -3.885 1.00 86.81 97 ALA A N 1
ATOM 820 C CA . ALA A 1 97 ? -0.498 0.847 -3.163 1.00 86.81 97 ALA A CA 1
ATOM 821 C C . ALA A 1 97 ? -1.014 1.140 -1.750 1.00 86.81 97 ALA A C 1
ATOM 823 O O . ALA A 1 97 ? -2.044 0.601 -1.353 1.00 86.81 97 ALA A O 1
ATOM 824 N N . ILE A 1 98 ? -0.335 2.024 -1.015 1.00 85.62 98 ILE A N 1
ATOM 825 C CA . ILE A 1 98 ? -0.661 2.356 0.380 1.00 85.62 98 ILE A CA 1
ATOM 826 C C . ILE A 1 98 ? -2.112 2.856 0.553 1.00 85.62 98 ILE A C 1
ATOM 828 O O . ILE A 1 98 ? -2.848 2.245 1.333 1.00 85.62 98 ILE A O 1
ATOM 832 N N . PRO A 1 99 ? -2.576 3.914 -0.149 1.00 88.25 99 PRO A N 1
ATOM 833 C CA . PRO A 1 99 ? -3.958 4.371 -0.025 1.00 88.25 99 PRO A CA 1
ATOM 834 C C . PRO A 1 99 ? -4.955 3.352 -0.585 1.00 88.25 99 PRO A C 1
ATOM 836 O O . PRO A 1 99 ? -6.020 3.179 -0.003 1.00 88.25 99 PRO A O 1
ATOM 839 N N . THR A 1 100 ? -4.601 2.629 -1.654 1.00 87.12 100 THR A N 1
ATOM 840 C CA . THR A 1 100 ? -5.486 1.616 -2.257 1.00 87.12 100 THR A CA 1
ATOM 841 C C . THR A 1 100 ? -5.773 0.469 -1.288 1.00 87.12 100 THR A C 1
ATOM 843 O O . THR A 1 100 ? -6.914 0.041 -1.156 1.00 87.12 100 THR A O 1
ATOM 846 N N . ILE A 1 101 ? -4.751 -0.015 -0.579 1.00 86.06 101 ILE A N 1
ATOM 847 C CA . ILE A 1 101 ? -4.870 -1.089 0.415 1.00 86.06 101 ILE A CA 1
ATOM 848 C C . ILE A 1 101 ? -5.741 -0.639 1.595 1.00 86.06 101 ILE A C 1
ATOM 850 O O . ILE A 1 101 ? -6.600 -1.399 2.044 1.00 86.06 101 ILE A O 1
ATOM 854 N N . ARG A 1 102 ? -5.557 0.601 2.069 1.00 85.31 102 ARG A N 1
ATOM 855 C CA . ARG A 1 102 ? -6.376 1.185 3.143 1.00 85.31 102 ARG A CA 1
ATOM 856 C C . ARG A 1 102 ? -7.845 1.281 2.734 1.00 85.31 102 ARG A C 1
ATOM 858 O O . ARG A 1 102 ? -8.709 0.784 3.446 1.00 85.31 102 ARG A O 1
ATOM 865 N N . GLU A 1 103 ? -8.100 1.868 1.572 1.00 87.12 103 GLU A N 1
ATOM 866 C CA . GLU A 1 103 ? -9.441 2.037 1.016 1.00 87.12 103 GLU A CA 1
ATOM 867 C C . GLU A 1 103 ? -10.125 0.676 0.791 1.00 87.12 103 GLU A C 1
ATOM 869 O O . GLU A 1 103 ? -11.266 0.464 1.200 1.00 87.12 103 GLU A O 1
ATOM 874 N N . TYR A 1 104 ? -9.404 -0.295 0.222 1.00 85.31 104 TYR A N 1
ATOM 875 C CA . TYR A 1 104 ? -9.908 -1.653 0.018 1.00 85.31 104 TYR A CA 1
ATOM 876 C C . TYR A 1 104 ? -10.286 -2.339 1.337 1.00 85.31 104 TYR A C 1
ATOM 878 O O . TYR A 1 104 ? -11.336 -2.973 1.415 1.00 85.31 104 TYR A O 1
ATOM 886 N N . ASN A 1 105 ? -9.483 -2.183 2.392 1.00 83.25 105 ASN A N 1
ATOM 887 C CA . ASN A 1 105 ? -9.811 -2.719 3.714 1.00 83.25 105 ASN A CA 1
ATOM 888 C C . ASN A 1 105 ? -11.092 -2.107 4.284 1.00 83.25 105 ASN A C 1
ATOM 890 O O . ASN A 1 105 ? -11.955 -2.836 4.773 1.00 83.25 105 ASN A O 1
ATOM 894 N N . SER A 1 106 ? -11.242 -0.784 4.178 1.00 81.94 106 SER A N 1
ATOM 895 C CA . SER A 1 106 ? -12.463 -0.092 4.597 1.00 81.94 106 SER A CA 1
ATOM 896 C C . SER A 1 106 ? -13.688 -0.593 3.824 1.00 81.94 106 SER A C 1
ATOM 898 O O . SER A 1 106 ? -14.713 -0.885 4.444 1.00 81.94 106 SER A O 1
ATOM 900 N N . TYR A 1 107 ? -13.571 -0.806 2.507 1.00 83.12 107 TYR A N 1
ATOM 901 C CA . TYR A 1 107 ? -14.639 -1.421 1.710 1.00 83.12 107 TYR A CA 1
ATOM 902 C C . TYR A 1 107 ? -14.971 -2.845 2.160 1.00 83.12 107 TYR A C 1
ATOM 904 O O . TYR A 1 107 ? -16.146 -3.194 2.270 1.00 83.12 107 TYR A O 1
ATOM 912 N N . LEU A 1 108 ? -13.971 -3.688 2.426 1.00 79.31 108 LEU A N 1
ATOM 913 C CA . LEU A 1 108 ? -14.209 -5.063 2.872 1.00 79.31 108 LEU A CA 1
ATOM 914 C C . LEU A 1 108 ? -14.943 -5.118 4.220 1.00 79.31 108 LEU A C 1
ATOM 916 O O . LEU A 1 108 ? -15.856 -5.931 4.386 1.00 79.31 108 LEU A O 1
ATOM 920 N N . GLN A 1 109 ? -14.583 -4.239 5.156 1.00 75.94 109 GLN A N 1
ATOM 921 C CA . GLN A 1 109 ? -15.243 -4.141 6.460 1.00 75.94 109 GLN A CA 1
ATOM 922 C C . GLN A 1 109 ? -16.696 -3.653 6.349 1.00 75.94 109 GLN A C 1
ATOM 924 O O . GLN A 1 109 ? -17.561 -4.139 7.079 1.00 75.94 109 GLN A O 1
ATOM 929 N N . ASP A 1 110 ? -16.996 -2.724 5.439 1.00 78.06 110 ASP A N 1
ATOM 930 C CA . ASP A 1 110 ? -18.369 -2.251 5.213 1.00 78.06 110 ASP A CA 1
ATOM 931 C C . ASP A 1 110 ? -19.246 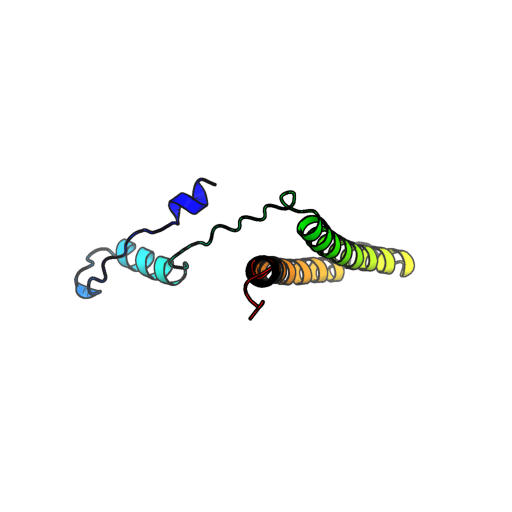-3.321 4.538 1.00 78.06 110 ASP A C 1
ATOM 933 O O . ASP A 1 110 ? -20.389 -3.576 4.932 1.00 78.06 110 ASP A O 1
ATOM 937 N N . ARG A 1 111 ? -18.668 -4.051 3.576 1.00 71.69 111 ARG A N 1
ATOM 938 C CA . ARG A 1 111 ? -19.340 -5.162 2.891 1.00 71.69 111 ARG A CA 1
ATOM 939 C C . ARG A 1 111 ? -19.721 -6.274 3.861 1.00 71.69 111 ARG A C 1
ATOM 941 O O . ARG A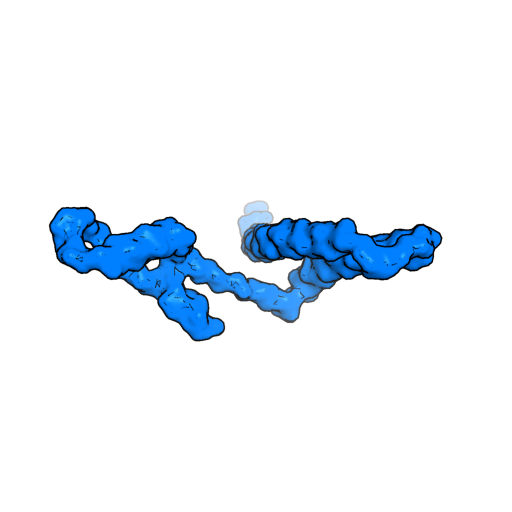 1 111 ? -20.844 -6.763 3.791 1.00 71.69 111 ARG A O 1
ATOM 948 N N . GLU A 1 112 ? -18.836 -6.670 4.770 1.00 67.62 112 GLU A N 1
ATOM 949 C CA . GLU A 1 112 ? -19.147 -7.698 5.772 1.00 67.62 112 GLU A CA 1
ATOM 950 C C . GLU A 1 112 ? -20.317 -7.295 6.681 1.00 67.62 112 GLU A C 1
ATOM 952 O O . GLU A 1 112 ? -21.195 -8.123 6.939 1.00 67.62 112 GLU A O 1
ATOM 957 N N . LYS A 1 113 ? -20.367 -6.036 7.137 1.00 62.72 113 LYS A N 1
ATOM 958 C CA . LYS A 1 113 ? -21.483 -5.535 7.955 1.00 62.72 113 LYS A CA 1
ATOM 959 C C . LYS A 1 113 ? -22.802 -5.650 7.195 1.00 62.72 113 LYS A C 1
ATOM 961 O O . LYS A 1 113 ? -23.775 -6.163 7.739 1.00 62.72 113 LYS A O 1
ATOM 966 N N . SER A 1 114 ? -22.812 -5.250 5.923 1.00 63.47 114 SER A N 1
ATOM 967 C CA . SER A 1 114 ? -23.988 -5.362 5.054 1.00 63.47 114 SER A CA 1
ATOM 968 C C . SER A 1 114 ? -24.432 -6.819 4.846 1.00 63.47 114 SER A C 1
ATOM 970 O O . SER A 1 114 ? -25.607 -7.132 5.041 1.00 63.47 114 SER A O 1
ATOM 972 N N . TRP A 1 115 ? -23.505 -7.731 4.533 1.00 58.25 115 TRP A N 1
ATOM 973 C CA . TRP A 1 115 ? -23.809 -9.161 4.375 1.00 58.25 115 TRP A CA 1
ATOM 974 C C . TRP A 1 115 ? -24.282 -9.815 5.675 1.00 58.25 115 TRP A C 1
ATOM 976 O O . TRP A 1 115 ? -25.192 -10.637 5.637 1.00 58.25 115 TRP A O 1
ATOM 986 N N . SER A 1 116 ? -23.717 -9.433 6.822 1.00 59.69 116 SER A N 1
ATOM 987 C CA . SER A 1 116 ? -24.159 -9.931 8.130 1.00 59.69 116 SER A CA 1
ATOM 988 C C . SER A 1 116 ? -25.577 -9.468 8.459 1.00 59.69 116 SER A C 1
ATOM 990 O O . SER A 1 116 ? -26.361 -10.256 8.972 1.00 59.69 116 SER A O 1
ATOM 992 N N . ILE A 1 117 ? -25.943 -8.229 8.113 1.00 58.81 117 ILE A N 1
ATOM 993 C CA . ILE A 1 117 ? -27.313 -7.718 8.283 1.00 58.81 117 ILE A CA 1
ATOM 994 C C . ILE A 1 117 ? -28.282 -8.464 7.359 1.00 58.81 117 ILE A C 1
ATOM 996 O O . ILE A 1 117 ? -29.330 -8.911 7.811 1.00 58.81 117 ILE A O 1
ATOM 1000 N N . LEU A 1 118 ? -27.923 -8.657 6.087 1.00 57.34 118 LEU A N 1
ATOM 1001 C CA . LEU A 1 118 ? -28.753 -9.382 5.116 1.00 57.34 118 LEU A CA 1
ATOM 1002 C C . LEU A 1 118 ? -28.929 -10.869 5.470 1.00 57.34 118 LEU A C 1
ATOM 1004 O O . LEU A 1 118 ? -30.009 -11.416 5.269 1.00 57.34 118 LEU A O 1
ATOM 1008 N N . LEU A 1 119 ? -27.906 -11.515 6.036 1.00 56.81 119 LEU A N 1
ATOM 1009 C CA . LEU A 1 119 ? -27.968 -12.907 6.502 1.00 56.81 119 LEU A CA 1
ATOM 1010 C C . LEU A 1 119 ? -28.575 -13.059 7.908 1.00 56.81 119 LEU A C 1
ATOM 1012 O O . LEU A 1 119 ? -28.949 -14.172 8.266 1.00 56.81 119 LEU A O 1
ATOM 1016 N N . ALA A 1 120 ? -28.703 -11.975 8.686 1.00 55.12 120 ALA A N 1
ATOM 1017 C CA . ALA A 1 120 ? -29.425 -11.926 9.965 1.00 55.12 120 ALA A CA 1
ATOM 1018 C C . ALA A 1 120 ? -30.939 -11.670 9.807 1.00 55.12 120 ALA A C 1
ATOM 1020 O O . ALA A 1 120 ? -31.664 -11.674 10.800 1.00 55.12 120 ALA A O 1
ATOM 1021 N N . PHE A 1 121 ? -31.433 -11.547 8.569 1.00 46.59 121 PHE A N 1
ATOM 1022 C CA . PHE A 1 121 ? -32.853 -11.652 8.227 1.00 46.59 121 PHE A CA 1
ATOM 1023 C C . PHE A 1 121 ? -33.253 -13.056 7.711 1.00 46.59 121 PHE A C 1
ATOM 1025 O O . PHE A 1 121 ? -33.848 -13.156 6.637 1.00 46.59 121 PHE A O 1
ATOM 1032 N N . PRO A 1 122 ? -33.016 -14.182 8.414 1.00 53.06 122 PRO A N 1
ATOM 1033 C CA . PRO A 1 122 ? -33.849 -15.345 8.210 1.00 53.06 122 PRO A CA 1
ATOM 1034 C C . PRO A 1 122 ? -35.022 -15.267 9.199 1.00 53.06 122 PRO A C 1
ATOM 1036 O O . PRO A 1 122 ? -34.834 -15.207 10.410 1.00 53.06 122 PRO A O 1
ATOM 1039 N N . CYS A 1 123 ? -36.244 -15.361 8.674 1.00 46.56 123 CYS A N 1
ATOM 1040 C CA . CYS A 1 123 ? -37.418 -15.824 9.422 1.00 46.56 123 CYS A CA 1
ATOM 1041 C C . CYS A 1 123 ? -38.129 -14.808 10.350 1.00 46.56 123 CYS A C 1
ATOM 1043 O O . CYS A 1 123 ? -38.153 -14.960 11.566 1.00 46.56 123 CYS A O 1
ATOM 1045 N N . ASN A 1 124 ? -38.804 -13.803 9.778 1.00 43.03 124 ASN A N 1
ATOM 1046 C CA . ASN A 1 124 ? -40.016 -13.229 10.399 1.00 43.03 124 ASN A CA 1
ATOM 1047 C C . ASN A 1 124 ? -41.022 -12.707 9.357 1.00 43.03 124 ASN A C 1
ATOM 1049 O O . ASN A 1 124 ? -41.681 -11.690 9.544 1.00 43.03 124 ASN A O 1
ATOM 1053 N N . LEU A 1 125 ? -41.139 -13.416 8.230 1.00 45.06 125 LEU A N 1
ATOM 1054 C CA . LEU A 1 125 ? -42.205 -13.184 7.257 1.00 45.06 125 LEU A CA 1
ATOM 1055 C C . LEU A 1 125 ? -42.891 -14.512 6.916 1.00 45.06 125 LEU A C 1
ATOM 1057 O O . LEU A 1 125 ? -42.793 -15.032 5.811 1.00 45.06 125 LEU A O 1
ATOM 1061 N N . HIS A 1 126 ? -43.547 -15.077 7.924 1.00 36.62 126 HIS A N 1
ATOM 1062 C CA . HIS A 1 126 ? -44.716 -15.929 7.741 1.00 36.62 126 HIS A CA 1
ATOM 1063 C C . HIS A 1 126 ? -45.861 -15.193 8.455 1.00 36.62 126 HIS A C 1
ATOM 1065 O O . HIS A 1 126 ? -46.093 -15.382 9.648 1.00 36.62 126 HIS A O 1
ATOM 1071 N N . CYS A 1 127 ? -46.457 -14.237 7.737 1.00 38.19 127 CYS A N 1
ATOM 1072 C CA . CYS A 1 127 ? -47.879 -13.925 7.871 1.00 38.19 127 CYS A CA 1
ATOM 1073 C C . CYS A 1 127 ? -48.648 -14.944 7.031 1.00 38.19 127 CYS A C 1
ATOM 1075 O O . CYS A 1 127 ? -48.107 -15.322 5.964 1.00 38.19 127 CYS A O 1
#

Radius of gyration: 23.45 Å; chains: 1; bounding box: 69×53×49 Å

Secondary structure (DSSP, 8-state):
-HHHHHHS--------GGG---HHHHHHHHHHHSS-SS-------TTS-HHHHHHHHHHHHHHHHHHHHHHHHHHHTT--TT-THHHHHHHHHHHHHHHHHHHHHHHHHHHHHHHHHHHT--S----

Foldseek 3Di:
DVVLVVLADDPDDPDDPVPDPDPVVVVVVVVVVVDDSHDDDLDLPQPPDPVSVVLVVVVVVVVVVVVVVLVVCCVVVVDPPPDCVSVVVVVVVVVVCVVVVVVSSVVVVVVVVVVVVVVVPDDDPDD

Organism: NCBI:txid34285

InterPro domains:
  IPR004277 Phosphatidyl serine synthase [PF03034] (1-112)

pLDDT: mean 70.92, std 12.24, range [36.62, 91.0]